Protein AF-A0A1H6WKJ6-F1 (afdb_monomer_lite)

pLDDT: mean 78.88, std 17.73, range [48.81, 97.94]

Foldseek 3Di:
DDDDDDDDDDDADPVNVCVPDDPVVVVVVVVVCPDPVNVVVVVVVVPDPDPDDDDPDPPPPPPPD

Radius of gyration: 18.14 Å; chains: 1; bounding box: 50×36×38 Å

Secondary structure (DSSP, 8-state):
-------------HHHHHHHS-HHHHHHHHHHHHSHHHHHHHHHHHS---S-PPPP-TTTT----

Seq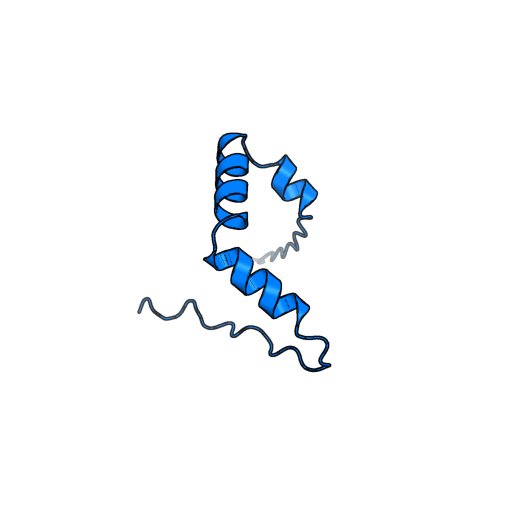uence (65 aa):
MPRIEKVYSLEVGVEQFLNACSPLELKEIELLILSPRFQHRMKESEEYSGPNRPEFPSDRFDLLA

Organism: NCBI:txid1297121

Structure (mmCIF, N/CA/C/O backbone):
data_AF-A0A1H6WKJ6-F1
#
_entry.id   AF-A0A1H6WKJ6-F1
#
loop_
_atom_site.group_PDB
_atom_site.id
_atom_site.type_symbol
_atom_site.label_atom_id
_atom_site.label_alt_id
_atom_site.label_comp_id
_atom_site.label_asym_id
_atom_site.label_entity_id
_atom_site.label_seq_id
_atom_site.pdbx_PDB_ins_code
_atom_site.Cartn_x
_atom_site.Cartn_y
_atom_site.Cartn_z
_atom_site.occupancy
_atom_site.B_iso_or_equiv
_atom_site.auth_seq_id
_atom_site.auth_comp_id
_atom_site.auth_asym_id
_atom_site.auth_atom_id
_atom_site.pdbx_PDB_model_num
ATOM 1 N N . MET A 1 1 ? -38.011 -23.387 5.505 1.00 68.31 1 MET A N 1
ATOM 2 C CA . MET A 1 1 ? -37.498 -22.093 6.006 1.00 68.31 1 MET A CA 1
ATOM 3 C C . MET A 1 1 ? -37.115 -21.237 4.814 1.00 68.31 1 MET A C 1
ATOM 5 O O . MET A 1 1 ? -36.401 -21.755 3.960 1.00 68.31 1 MET A O 1
ATOM 9 N N . PRO A 1 2 ? -37.598 -19.992 4.715 1.00 79.44 2 PRO A N 1
ATOM 10 C CA . PRO A 1 2 ? -37.159 -19.088 3.659 1.00 79.44 2 PRO A CA 1
ATOM 11 C C . PRO A 1 2 ? -35.673 -18.748 3.847 1.00 79.44 2 PRO A C 1
ATOM 13 O O . PRO A 1 2 ? -35.221 -18.543 4.973 1.00 79.44 2 PRO A O 1
ATOM 16 N N . ARG A 1 3 ? -34.914 -18.732 2.750 1.00 79.25 3 ARG A N 1
ATOM 17 C CA . ARG A 1 3 ? -33.502 -18.330 2.715 1.00 79.25 3 ARG A CA 1
ATOM 18 C C . ARG A 1 3 ? -33.425 -16.900 2.191 1.00 79.25 3 ARG A C 1
ATOM 20 O O . ARG A 1 3 ? -34.079 -16.583 1.205 1.00 79.25 3 ARG A O 1
ATOM 27 N N . ILE A 1 4 ? -32.666 -16.049 2.876 1.00 84.06 4 ILE A N 1
ATOM 28 C CA . ILE A 1 4 ? -32.413 -14.666 2.462 1.00 84.06 4 ILE A CA 1
ATOM 29 C C . ILE A 1 4 ? -30.961 -14.604 2.004 1.00 84.06 4 ILE A C 1
ATOM 31 O O . ILE A 1 4 ? -30.059 -14.852 2.802 1.00 84.06 4 ILE A O 1
ATOM 35 N N . GLU A 1 5 ? -30.744 -14.271 0.737 1.00 82.94 5 GLU A N 1
ATOM 36 C CA . GLU A 1 5 ? -29.414 -14.076 0.163 1.00 82.94 5 GLU A CA 1
ATOM 37 C C . GLU A 1 5 ? -29.120 -12.574 0.078 1.00 82.94 5 GLU A C 1
ATOM 39 O O . GLU A 1 5 ? -29.932 -11.799 -0.426 1.00 82.94 5 GLU A O 1
ATOM 44 N N . LYS A 1 6 ? -27.973 -12.150 0.621 1.00 85.19 6 LYS A N 1
ATOM 45 C CA . LYS A 1 6 ? -27.489 -10.766 0.551 1.00 85.19 6 LYS A CA 1
ATOM 46 C C . LYS A 1 6 ? -26.138 -10.764 -0.146 1.00 85.19 6 LYS A C 1
ATOM 48 O O . LYS A 1 6 ? -25.190 -11.354 0.362 1.00 85.19 6 LYS A O 1
ATOM 53 N N . VAL A 1 7 ? -26.064 -10.092 -1.288 1.00 86.50 7 VAL A N 1
ATOM 54 C CA . VAL A 1 7 ? -24.822 -9.886 -2.035 1.00 86.50 7 VAL A CA 1
ATOM 55 C C . VAL A 1 7 ? -24.424 -8.428 -1.872 1.00 86.50 7 VAL A C 1
ATOM 57 O O . VAL A 1 7 ? -25.237 -7.534 -2.101 1.00 86.50 7 VAL A O 1
ATOM 60 N N . TYR A 1 8 ? -23.186 -8.197 -1.449 1.00 88.56 8 TYR A N 1
ATOM 61 C CA . TYR A 1 8 ? -22.621 -6.862 -1.295 1.00 88.56 8 TYR A CA 1
ATOM 62 C C . TYR A 1 8 ? -21.520 -6.660 -2.331 1.00 88.56 8 TYR A C 1
ATOM 64 O O . TYR A 1 8 ? -20.702 -7.554 -2.540 1.00 88.56 8 TYR A O 1
ATOM 72 N N . SER A 1 9 ? -21.498 -5.479 -2.949 1.00 85.06 9 SER A N 1
ATOM 73 C CA . SER A 1 9 ? -20.360 -4.997 -3.729 1.00 85.06 9 SER A CA 1
ATOM 74 C C . SER A 1 9 ? -19.636 -3.945 -2.899 1.00 85.06 9 SER A C 1
ATOM 76 O O . SER A 1 9 ? -20.271 -3.007 -2.415 1.00 85.06 9 SER A O 1
ATOM 78 N N . LEU A 1 10 ? -18.334 -4.129 -2.694 1.00 83.56 10 LEU A N 1
ATOM 79 C CA . LEU A 1 10 ? -17.481 -3.171 -2.003 1.00 83.56 10 LEU A CA 1
ATOM 80 C C . LEU A 1 10 ? -16.456 -2.639 -2.999 1.00 83.56 10 LEU A C 1
ATOM 82 O O . LEU A 1 10 ? -15.605 -3.385 -3.479 1.00 83.56 10 LEU A O 1
ATOM 86 N N . GLU A 1 11 ? -16.527 -1.342 -3.268 1.00 87.69 11 GLU A N 1
ATOM 87 C CA . GLU A 1 11 ? -15.524 -0.624 -4.044 1.00 87.69 11 GLU A CA 1
ATOM 88 C C . GLU A 1 11 ? -14.641 0.161 -3.078 1.00 87.69 11 GLU A C 1
ATOM 90 O O . GLU A 1 11 ? -15.123 1.035 -2.357 1.00 87.69 11 GLU A O 1
ATOM 95 N N . VAL A 1 12 ? -13.350 -0.167 -3.039 1.00 89.75 12 VAL A N 1
ATOM 96 C CA . VAL A 1 12 ? -12.368 0.551 -2.222 1.00 89.75 12 VAL A CA 1
ATOM 97 C C . VAL A 1 12 ? -11.445 1.333 -3.143 1.00 89.75 12 VAL A C 1
ATOM 99 O O . VAL A 1 12 ? -10.718 0.755 -3.951 1.00 89.75 12 VAL A O 1
ATOM 102 N N . GLY A 1 13 ? -11.468 2.659 -3.012 1.00 94.00 13 GLY A N 1
ATOM 103 C CA . GLY A 1 13 ? -10.511 3.527 -3.694 1.00 94.00 13 GLY A CA 1
ATOM 104 C C . GLY A 1 13 ? -9.109 3.390 -3.098 1.00 94.00 13 GLY A C 1
ATOM 105 O O . GLY A 1 13 ? -8.962 3.139 -1.903 1.00 94.00 13 GLY A O 1
ATOM 106 N N . VAL A 1 14 ? -8.071 3.616 -3.906 1.00 92.19 14 VAL A N 1
ATOM 107 C CA . VAL A 1 14 ? -6.669 3.525 -3.449 1.00 92.19 14 VAL A CA 1
ATOM 108 C C . VAL A 1 14 ? -6.4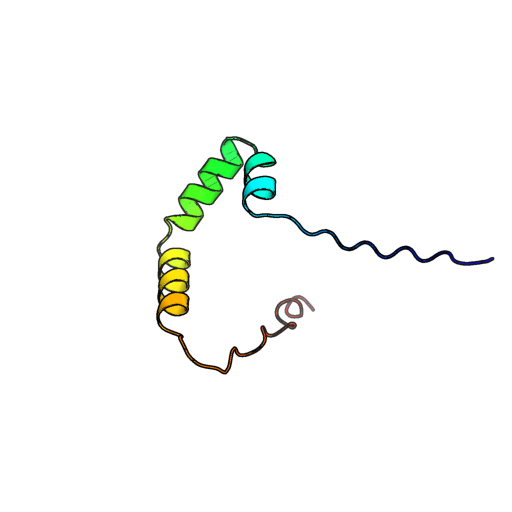12 4.455 -2.260 1.00 92.19 14 VAL A C 1
ATOM 110 O O . VAL A 1 14 ? -5.821 4.040 -1.271 1.00 92.19 14 VAL A O 1
ATOM 113 N N . GLU A 1 15 ? -6.927 5.685 -2.304 1.00 92.94 15 GLU A N 1
ATOM 114 C CA . GLU A 1 15 ? -6.801 6.638 -1.194 1.00 92.94 15 GLU A CA 1
ATOM 115 C C . GLU A 1 15 ? -7.512 6.154 0.074 1.00 92.94 15 GLU A C 1
ATOM 117 O O . GLU A 1 15 ? -6.989 6.301 1.173 1.00 92.94 15 GLU A O 1
ATOM 122 N N . GLN A 1 16 ? -8.687 5.532 -0.062 1.00 93.06 16 GLN A N 1
ATOM 123 C CA . GLN A 1 16 ? -9.427 4.986 1.078 1.00 93.06 16 GLN A CA 1
ATOM 124 C C . GLN A 1 16 ? -8.698 3.794 1.699 1.00 93.06 16 GLN A C 1
ATOM 126 O O . GLN A 1 16 ? -8.656 3.679 2.920 1.00 93.06 16 GLN A O 1
ATOM 131 N N . PHE A 1 17 ? -8.087 2.947 0.868 1.00 94.75 17 PHE A N 1
ATOM 132 C CA . PHE A 1 17 ? -7.225 1.863 1.326 1.00 94.75 17 PHE A CA 1
ATOM 133 C C . PHE A 1 17 ? -6.024 2.408 2.107 1.00 94.75 17 PHE A C 1
ATOM 135 O O . PHE A 1 17 ? -5.818 2.014 3.250 1.00 94.75 17 PHE A O 1
ATOM 142 N N . LEU A 1 18 ? -5.292 3.375 1.543 1.00 95.12 18 LEU A N 1
ATOM 143 C CA . LEU A 1 18 ? -4.131 3.980 2.203 1.00 95.12 18 LEU A CA 1
ATOM 144 C C . LEU A 1 18 ? -4.509 4.693 3.509 1.00 95.12 18 LEU A C 1
ATOM 146 O O . LEU A 1 18 ? -3.780 4.591 4.490 1.00 95.12 18 LEU A O 1
ATOM 150 N N . ASN A 1 19 ? -5.665 5.358 3.556 1.00 95.56 19 ASN A N 1
ATOM 151 C CA . ASN A 1 19 ? -6.170 6.001 4.772 1.00 95.56 19 ASN A CA 1
ATOM 152 C C . ASN A 1 19 ? -6.567 4.999 5.868 1.00 95.56 19 ASN A C 1
ATOM 154 O O . ASN A 1 19 ? -6.585 5.362 7.043 1.00 95.56 19 ASN A O 1
ATOM 158 N N . ALA A 1 20 ? -6.910 3.764 5.499 1.00 95.50 20 ALA A N 1
ATOM 159 C CA . ALA A 1 20 ? -7.242 2.704 6.445 1.00 95.50 20 ALA A CA 1
ATOM 160 C C . ALA A 1 20 ? -6.002 1.956 6.968 1.00 95.50 20 ALA A C 1
ATOM 162 O O . ALA A 1 20 ? -6.102 1.258 7.978 1.00 95.50 20 ALA A O 1
ATOM 163 N N . CYS A 1 21 ? -4.848 2.094 6.311 1.00 96.38 21 CYS A N 1
ATOM 164 C CA . CYS A 1 21 ? -3.609 1.447 6.724 1.00 96.38 21 CYS A CA 1
ATOM 165 C C . CYS A 1 21 ? -3.010 2.092 7.980 1.00 96.38 21 CYS A C 1
ATOM 167 O O . CYS A 1 21 ? -2.981 3.313 8.154 1.00 96.38 21 CYS A O 1
ATOM 169 N N . SER A 1 22 ? -2.439 1.256 8.840 1.00 97.94 22 SER A N 1
ATOM 170 C CA . SER A 1 22 ? -1.590 1.699 9.940 1.00 97.94 22 SER A CA 1
ATOM 171 C C . SER A 1 22 ? -0.256 2.273 9.428 1.00 97.94 22 SER A C 1
ATOM 173 O O . SER A 1 22 ? 0.189 1.949 8.323 1.00 97.94 22 SER A O 1
ATOM 175 N N . PRO A 1 23 ? 0.463 3.076 10.238 1.00 97.56 23 PRO A N 1
ATOM 176 C CA . PRO A 1 23 ? 1.756 3.635 9.832 1.00 97.56 23 PRO A CA 1
ATOM 177 C C . PRO A 1 23 ? 2.812 2.589 9.436 1.00 97.56 23 PRO A C 1
ATOM 179 O O . PRO A 1 23 ? 3.673 2.868 8.604 1.00 97.56 23 PRO A O 1
ATOM 182 N N . LEU A 1 24 ? 2.768 1.388 10.027 1.00 97.75 24 LEU A N 1
ATOM 183 C CA . LEU A 1 24 ? 3.687 0.297 9.684 1.00 97.75 24 LEU A CA 1
ATOM 184 C C . LEU A 1 24 ? 3.343 -0.328 8.329 1.00 97.75 24 LEU A C 1
ATOM 186 O O . LEU A 1 24 ? 4.244 -0.545 7.523 1.00 97.75 24 LEU A O 1
ATOM 190 N N . GLU A 1 25 ? 2.058 -0.555 8.061 1.00 96.62 25 GLU A N 1
ATOM 191 C CA . GLU A 1 25 ? 1.588 -1.081 6.775 1.00 96.62 25 GLU A CA 1
ATOM 192 C C . GLU A 1 25 ? 1.903 -0.112 5.635 1.00 96.62 25 GLU A C 1
ATOM 194 O O . GLU A 1 25 ? 2.363 -0.536 4.579 1.00 96.62 25 GLU A O 1
ATOM 199 N N . LEU A 1 26 ? 1.759 1.198 5.860 1.00 97.19 26 LEU A N 1
ATOM 200 C CA . LEU A 1 26 ? 2.155 2.211 4.877 1.00 97.19 26 LEU A CA 1
ATOM 201 C C . LEU A 1 26 ? 3.643 2.117 4.517 1.00 97.19 26 LEU A C 1
ATOM 203 O O . LEU A 1 26 ? 4.003 2.212 3.345 1.00 97.19 26 LEU A O 1
ATOM 207 N N . LYS A 1 27 ? 4.505 1.872 5.508 1.00 97.44 27 LYS A N 1
ATOM 208 C CA . LYS A 1 27 ? 5.947 1.702 5.289 1.00 97.44 27 LYS A CA 1
ATOM 209 C C . LYS A 1 27 ? 6.274 0.412 4.536 1.00 97.44 27 LYS A C 1
ATOM 211 O O . LYS A 1 27 ? 7.191 0.386 3.719 1.00 97.44 27 LYS A O 1
ATOM 216 N N . GLU A 1 28 ? 5.538 -0.662 4.793 1.00 96.56 28 GLU A N 1
ATOM 217 C CA . GLU A 1 28 ? 5.680 -1.910 4.042 1.00 96.56 28 GLU A CA 1
ATOM 218 C C . GLU A 1 28 ? 5.230 -1.744 2.588 1.00 96.56 28 GLU A C 1
ATOM 220 O O . GLU A 1 28 ? 5.941 -2.159 1.674 1.00 96.56 28 GLU A O 1
ATOM 225 N N . ILE A 1 29 ? 4.102 -1.069 2.361 1.00 95.00 29 ILE A N 1
ATOM 226 C CA . ILE A 1 29 ? 3.609 -0.737 1.021 1.00 95.00 29 ILE A CA 1
ATOM 227 C C . ILE A 1 29 ? 4.646 0.095 0.262 1.00 95.00 29 ILE A C 1
ATOM 229 O O . ILE A 1 29 ? 4.951 -0.220 -0.887 1.00 95.00 29 ILE A O 1
ATOM 233 N N . GLU A 1 30 ? 5.240 1.104 0.900 1.00 95.25 30 GLU A N 1
ATOM 234 C CA . GLU A 1 30 ? 6.324 1.896 0.314 1.00 95.25 30 GLU A CA 1
ATOM 235 C C . GLU A 1 30 ? 7.511 1.009 -0.097 1.00 95.25 30 GLU A C 1
ATOM 237 O O . GLU A 1 30 ? 7.960 1.060 -1.244 1.00 95.25 30 GLU A O 1
ATOM 242 N N . LEU A 1 31 ? 7.978 0.128 0.793 1.00 96.25 31 LEU A N 1
ATOM 243 C CA . LEU A 1 31 ? 9.061 -0.814 0.493 1.00 96.25 31 LEU A CA 1
ATOM 244 C C . LEU A 1 31 ? 8.716 -1.755 -0.668 1.00 96.25 31 LEU A C 1
ATOM 246 O O . LEU A 1 31 ? 9.566 -2.031 -1.519 1.00 96.25 31 LEU A O 1
ATOM 250 N N . LEU A 1 32 ? 7.477 -2.244 -0.725 1.00 93.56 32 LEU A N 1
ATOM 251 C CA . LEU A 1 32 ? 7.004 -3.115 -1.796 1.00 93.56 32 LEU A CA 1
ATOM 252 C C . LEU A 1 32 ? 6.960 -2.377 -3.134 1.00 93.56 32 LEU A C 1
ATOM 254 O O . LEU A 1 32 ? 7.472 -2.905 -4.124 1.00 93.56 32 LEU A O 1
ATOM 258 N N . ILE A 1 33 ? 6.421 -1.157 -3.163 1.00 92.88 33 ILE A N 1
ATOM 259 C CA . ILE A 1 33 ? 6.358 -0.312 -4.364 1.00 92.88 33 ILE A CA 1
ATOM 260 C C . ILE A 1 33 ? 7.763 -0.003 -4.877 1.00 92.88 33 ILE A C 1
ATOM 262 O O . ILE A 1 33 ? 8.000 -0.067 -6.082 1.00 92.88 33 ILE A O 1
ATOM 266 N N . LEU A 1 34 ? 8.712 0.286 -3.987 1.00 93.75 34 LEU A N 1
ATOM 267 C CA . LEU A 1 34 ? 10.104 0.556 -4.352 1.00 93.75 34 LEU A CA 1
ATOM 268 C C . LEU A 1 34 ? 10.874 -0.704 -4.771 1.00 93.75 34 LEU A C 1
ATOM 270 O O . LEU A 1 34 ? 11.936 -0.602 -5.388 1.00 93.75 34 LEU A O 1
ATOM 274 N N . SER A 1 35 ? 10.367 -1.898 -4.460 1.00 94.38 35 SER A N 1
ATOM 275 C CA . SER A 1 35 ? 11.064 -3.135 -4.794 1.00 94.38 35 SER A CA 1
ATOM 276 C C . SER A 1 35 ? 11.169 -3.335 -6.319 1.00 94.38 35 SER A C 1
ATOM 278 O O . SER A 1 35 ? 10.204 -3.088 -7.054 1.00 94.38 35 SER A O 1
ATOM 280 N N . PRO A 1 36 ? 12.295 -3.877 -6.828 1.00 92.31 36 PRO A N 1
ATOM 281 C CA . PRO A 1 36 ? 12.491 -4.085 -8.266 1.00 92.31 36 PRO A CA 1
ATOM 282 C C . PRO A 1 36 ? 11.403 -4.943 -8.923 1.00 92.31 36 PRO A C 1
ATOM 284 O O . PRO A 1 36 ? 11.102 -4.776 -10.101 1.00 92.31 36 PRO A O 1
ATOM 287 N N . ARG A 1 37 ? 10.794 -5.855 -8.152 1.00 90.75 37 ARG A N 1
ATOM 288 C CA . ARG A 1 37 ? 9.737 -6.759 -8.623 1.00 90.75 37 ARG A CA 1
ATOM 289 C C . ARG A 1 37 ? 8.500 -5.994 -9.086 1.00 90.75 37 ARG A C 1
ATOM 291 O O . ARG A 1 37 ? 7.963 -6.299 -10.146 1.00 90.75 37 ARG A O 1
ATOM 298 N N . PHE A 1 38 ? 8.049 -5.021 -8.297 1.00 89.19 38 PHE A N 1
ATOM 299 C CA . PHE A 1 38 ? 6.860 -4.237 -8.628 1.00 89.19 38 PHE A CA 1
ATOM 300 C C . PHE A 1 38 ? 7.185 -3.084 -9.576 1.00 89.19 38 PHE A C 1
ATOM 302 O O . PHE A 1 38 ? 6.402 -2.829 -10.484 1.00 89.19 38 PHE A O 1
ATOM 309 N N . GLN A 1 39 ? 8.375 -2.488 -9.467 1.00 90.81 39 GLN A N 1
ATOM 310 C CA . GLN A 1 39 ? 8.864 -1.491 -10.426 1.00 90.81 39 GLN A CA 1
ATOM 311 C C . GLN A 1 39 ? 8.941 -2.036 -11.860 1.00 90.81 39 GLN A C 1
ATOM 313 O O . GLN A 1 39 ? 8.550 -1.348 -12.798 1.00 90.81 39 GLN A O 1
ATOM 318 N N . HIS A 1 40 ? 9.407 -3.277 -12.051 1.00 89.81 40 HIS A N 1
ATOM 319 C CA . HIS A 1 40 ? 9.440 -3.900 -13.379 1.00 89.81 40 HIS A CA 1
ATOM 320 C C . HIS A 1 40 ? 8.023 -4.088 -13.938 1.00 89.81 40 HIS A C 1
ATOM 322 O O . HIS A 1 40 ? 7.737 -3.655 -15.049 1.00 89.81 40 HIS A O 1
ATOM 328 N N . ARG A 1 41 ? 7.103 -4.625 -13.129 1.00 85.75 41 ARG A N 1
ATOM 329 C CA 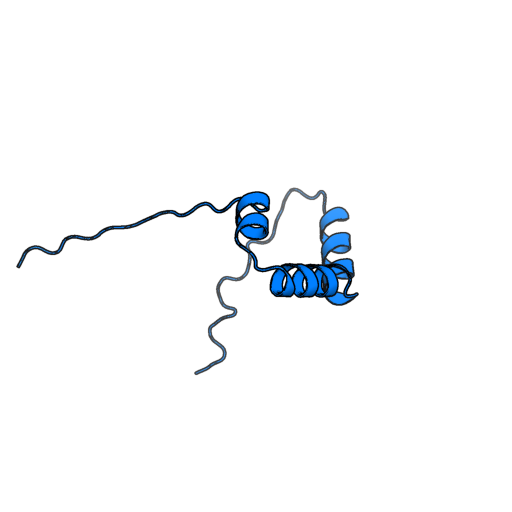. ARG A 1 41 ? 5.701 -4.812 -13.534 1.00 85.75 41 ARG A CA 1
ATOM 330 C C . ARG A 1 41 ? 4.978 -3.502 -13.856 1.00 85.75 41 ARG A C 1
ATOM 332 O O . ARG A 1 41 ? 4.130 -3.487 -14.741 1.00 85.75 41 ARG A O 1
ATOM 339 N N . MET A 1 42 ? 5.286 -2.417 -13.141 1.00 85.81 42 MET A N 1
ATOM 340 C CA . MET A 1 42 ? 4.723 -1.094 -13.437 1.00 85.81 42 MET A CA 1
ATOM 341 C C . MET A 1 42 ? 5.175 -0.603 -14.819 1.00 85.81 42 MET A C 1
ATOM 343 O O . MET A 1 42 ? 4.342 -0.152 -15.598 1.00 85.81 42 MET A O 1
ATOM 347 N N . LYS A 1 43 ? 6.448 -0.798 -15.179 1.00 86.19 43 LYS A N 1
ATOM 348 C CA . LYS A 1 43 ? 6.979 -0.422 -16.502 1.00 86.19 43 LYS A CA 1
ATOM 349 C C . LYS A 1 43 ? 6.393 -1.251 -17.646 1.00 86.19 43 LYS A C 1
ATOM 351 O O . LYS A 1 43 ? 6.010 -0.687 -18.664 1.00 86.19 43 LYS A O 1
ATOM 356 N N . GLU A 1 44 ? 6.237 -2.562 -17.457 1.00 79.12 44 GLU A N 1
ATOM 357 C CA . GLU A 1 44 ? 5.583 -3.439 -18.448 1.00 79.12 44 GLU A CA 1
ATOM 358 C C . GLU A 1 44 ? 4.150 -2.980 -18.769 1.00 79.12 44 GLU A C 1
ATOM 360 O O . GLU A 1 44 ? 3.684 -3.116 -19.899 1.00 79.12 44 GLU A O 1
ATOM 365 N N . SER A 1 45 ? 3.444 -2.415 -17.781 1.00 63.03 45 SER A N 1
ATOM 366 C CA . SER A 1 45 ? 2.082 -1.909 -17.973 1.00 63.03 45 SER A CA 1
ATOM 367 C C . SER A 1 45 ? 2.010 -0.576 -18.725 1.00 63.03 45 SER A C 1
ATOM 369 O O . SER A 1 45 ? 0.998 -0.306 -19.368 1.00 63.03 45 SER A O 1
ATOM 371 N N . GLU A 1 46 ? 3.072 0.232 -18.693 1.00 61.50 46 GLU A N 1
ATOM 372 C CA . GLU A 1 46 ? 3.159 1.499 -19.432 1.00 61.50 46 GLU A CA 1
ATOM 373 C C . GLU A 1 46 ?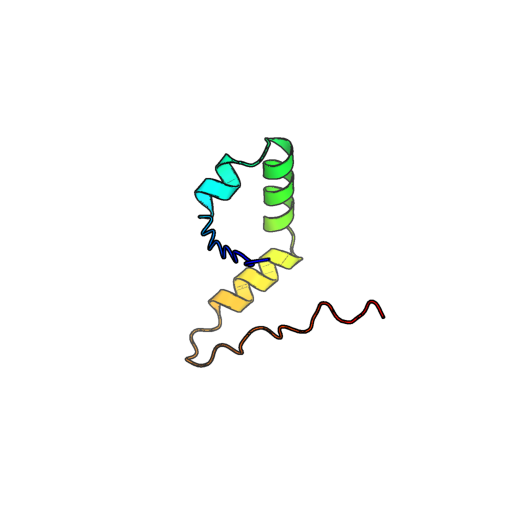 3.506 1.281 -20.914 1.00 61.50 46 GLU A C 1
ATOM 375 O O . GLU A 1 46 ? 3.097 2.063 -21.772 1.00 61.50 46 GLU A O 1
ATOM 380 N N . GLU A 1 47 ? 4.209 0.193 -21.238 1.00 58.41 47 GLU A N 1
ATOM 381 C CA . GLU A 1 47 ? 4.614 -0.131 -22.612 1.00 58.41 47 GLU A CA 1
ATOM 382 C C . GLU A 1 47 ? 3.481 -0.742 -23.465 1.00 58.41 47 GLU A C 1
ATOM 384 O O . GLU A 1 47 ? 3.589 -0.786 -24.693 1.00 58.41 47 GLU A O 1
ATOM 389 N N . TYR A 1 48 ? 2.357 -1.159 -22.865 1.00 53.28 48 TYR A N 1
ATOM 390 C CA . TYR A 1 48 ? 1.256 -1.815 -23.581 1.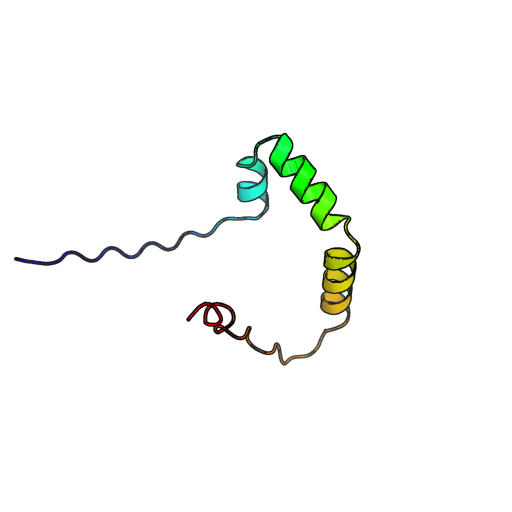00 53.28 48 TYR A CA 1
ATOM 391 C C . TYR A 1 48 ? 0.054 -0.885 -23.831 1.00 53.28 48 TYR A C 1
ATOM 393 O O . TYR A 1 48 ? -0.936 -0.893 -23.103 1.00 53.28 48 TYR A O 1
ATOM 401 N N . SER A 1 49 ? 0.100 -0.123 -24.928 1.00 53.06 49 SER A N 1
ATOM 402 C CA . SER A 1 49 ? -1.025 0.668 -25.472 1.00 53.06 49 SER A CA 1
ATOM 403 C C . SER A 1 49 ? -1.839 -0.092 -26.543 1.00 53.06 49 SER A C 1
ATOM 405 O O . SER A 1 49 ? -2.318 0.487 -27.517 1.00 53.06 49 SER A O 1
ATOM 407 N N . GLY A 1 50 ? -1.977 -1.415 -26.400 1.00 56.25 50 GLY A N 1
ATOM 408 C CA . GLY A 1 50 ? -2.677 -2.281 -27.360 1.00 56.25 50 GLY A CA 1
ATOM 409 C C . GLY A 1 50 ? -4.138 -2.589 -26.977 1.00 56.25 50 GLY A C 1
ATOM 410 O O . GLY A 1 50 ? -4.441 -2.711 -25.793 1.00 56.25 50 GLY A O 1
ATOM 411 N N . PRO A 1 51 ? -5.052 -2.795 -27.951 1.00 55.19 51 PRO A N 1
ATOM 412 C CA . PRO A 1 51 ? -6.495 -2.961 -27.714 1.00 55.19 51 PRO A CA 1
ATOM 413 C C . PRO A 1 51 ? -6.915 -4.311 -27.100 1.00 55.19 51 PRO A C 1
ATOM 4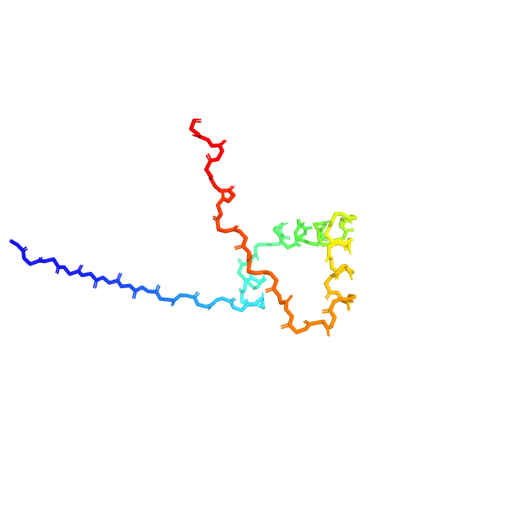15 O O . PRO A 1 51 ? -8.103 -4.534 -26.893 1.00 55.19 51 PRO A O 1
ATOM 418 N N . ASN A 1 52 ? -5.981 -5.220 -26.810 1.00 60.56 52 ASN A N 1
ATOM 419 C CA . ASN A 1 52 ? -6.281 -6.561 -26.307 1.00 60.56 52 ASN A CA 1
ATOM 420 C C . ASN A 1 52 ? -5.592 -6.785 -24.961 1.00 60.56 52 ASN A C 1
ATOM 422 O O . ASN A 1 52 ? -4.447 -7.229 -24.904 1.00 60.56 52 ASN A O 1
ATOM 426 N N . ARG A 1 53 ? -6.294 -6.477 -23.870 1.00 56.53 53 ARG A N 1
ATOM 427 C CA . ARG A 1 53 ? -5.893 -6.905 -22.528 1.00 56.53 53 ARG A CA 1
ATOM 428 C C . ARG A 1 53 ? -6.190 -8.407 -22.415 1.00 56.53 53 ARG A C 1
ATOM 430 O O . ARG A 1 53 ? -7.365 -8.757 -22.498 1.00 56.53 53 ARG A O 1
ATOM 437 N N . PRO A 1 54 ? -5.202 -9.302 -22.233 1.00 55.25 54 PRO A N 1
ATOM 438 C CA . PRO A 1 54 ? -5.517 -10.663 -21.830 1.00 55.25 54 PRO A CA 1
ATOM 439 C C . PRO A 1 54 ? -6.181 -10.597 -20.452 1.00 55.25 54 PRO A C 1
ATOM 441 O O . PRO A 1 54 ? -5.631 -10.018 -19.510 1.00 55.25 54 PRO A O 1
ATOM 444 N N . GLU A 1 55 ? -7.405 -11.114 -20.367 1.00 54.53 55 GLU A N 1
ATOM 445 C CA . GLU A 1 55 ? -8.127 -11.275 -19.110 1.00 54.53 55 GLU A CA 1
ATOM 446 C C . GLU A 1 55 ? -7.245 -12.064 -18.134 1.00 54.53 55 GLU A C 1
ATOM 448 O O . GLU A 1 55 ? -6.570 -13.024 -18.513 1.00 54.53 55 GLU A O 1
ATOM 453 N N . PHE A 1 56 ? -7.181 -11.602 -16.884 1.00 54.44 56 PHE A N 1
ATOM 454 C CA . PHE A 1 56 ? -6.420 -12.277 -15.838 1.00 54.44 56 PHE A CA 1
ATOM 455 C C . PHE A 1 56 ? -6.836 -13.754 -15.772 1.00 54.44 56 PHE A C 1
ATOM 457 O O . PHE A 1 56 ? -8.035 -14.016 -15.680 1.00 54.44 56 PHE A O 1
ATOM 464 N N . PRO A 1 57 ? -5.898 -14.720 -15.751 1.00 49.88 57 PRO A N 1
ATOM 465 C CA . PRO A 1 57 ? -6.254 -16.096 -15.451 1.00 49.88 57 PRO A CA 1
ATOM 466 C C . PRO A 1 57 ? -6.785 -16.146 -14.015 1.00 49.88 57 PRO A C 1
ATOM 468 O O . PRO A 1 57 ? -6.043 -15.883 -13.064 1.00 49.88 57 PRO A O 1
ATOM 471 N N . SER A 1 58 ? -8.071 -16.459 -13.868 1.00 56.75 58 SER A N 1
ATOM 472 C CA . SER A 1 58 ? -8.778 -16.641 -12.594 1.00 56.75 58 SER A CA 1
ATOM 473 C C . SER A 1 58 ? -8.209 -17.776 -11.735 1.00 56.75 58 SER A C 1
ATOM 475 O O . SER A 1 58 ? -8.486 -17.843 -10.541 1.00 56.75 58 SER A O 1
ATOM 477 N N . ASP A 1 59 ? -7.360 -18.628 -12.309 1.00 52.94 59 ASP A N 1
ATOM 478 C CA . ASP A 1 59 ? -7.141 -19.987 -11.802 1.00 52.94 59 ASP A CA 1
ATOM 479 C C . ASP A 1 59 ? -5.860 -20.139 -10.962 1.00 52.94 59 ASP A C 1
ATOM 481 O O . ASP A 1 59 ? -5.372 -21.241 -10.718 1.00 52.94 59 ASP A O 1
ATOM 485 N N . ARG A 1 60 ? -5.267 -19.039 -10.475 1.00 50.09 60 ARG A N 1
ATOM 486 C CA . ARG A 1 60 ? -4.017 -19.108 -9.687 1.00 50.09 60 ARG A CA 1
ATOM 487 C C . ARG A 1 60 ? -4.209 -19.495 -8.209 1.00 50.09 60 ARG A C 1
ATOM 489 O O . ARG A 1 60 ? -3.259 -19.369 -7.436 1.00 50.09 60 ARG A O 1
ATOM 496 N N . PHE A 1 61 ? -5.395 -19.963 -7.817 1.00 52.06 61 PHE A N 1
ATOM 497 C CA . PHE A 1 61 ? -5.679 -20.477 -6.468 1.00 52.06 61 PHE A CA 1
ATOM 498 C C . PHE A 1 61 ? -5.741 -22.013 -6.375 1.00 52.06 61 PHE A C 1
ATOM 500 O O . PHE A 1 61 ? -5.758 -22.534 -5.264 1.00 52.06 61 PHE A O 1
ATOM 507 N N . ASP A 1 62 ? -5.660 -22.746 -7.491 1.00 51.00 62 ASP A N 1
ATOM 508 C CA . ASP A 1 62 ? -5.895 -24.203 -7.498 1.00 51.00 62 ASP A CA 1
ATOM 509 C C . ASP A 1 62 ? -4.643 -25.077 -7.270 1.00 51.00 62 ASP A C 1
ATOM 511 O O . ASP A 1 62 ? -4.696 -26.294 -7.416 1.00 51.00 62 ASP A O 1
ATOM 515 N N . LEU A 1 63 ? -3.502 -24.506 -6.866 1.00 50.88 63 LEU A N 1
ATOM 516 C CA . LEU A 1 63 ? -2.265 -25.268 -6.596 1.00 50.88 63 LEU A CA 1
ATOM 517 C C . LEU A 1 63 ? -2.051 -25.616 -5.110 1.00 50.88 63 LEU A C 1
ATOM 519 O O . LEU A 1 63 ? -0.917 -25.660 -4.634 1.00 50.88 63 LEU A O 1
ATOM 523 N N . LEU A 1 64 ? -3.137 -25.875 -4.376 1.00 51.34 64 LEU A N 1
ATOM 524 C CA . LEU A 1 64 ? -3.105 -26.430 -3.012 1.00 51.34 64 LEU A CA 1
ATOM 525 C C . LEU A 1 64 ? -4.084 -27.607 -2.823 1.00 51.34 64 LEU A C 1
ATOM 527 O O . LEU A 1 64 ? -4.700 -27.735 -1.765 1.00 51.34 64 LEU A O 1
ATOM 531 N N . ALA A 1 65 ? -4.201 -28.477 -3.829 1.00 48.81 65 ALA A N 1
ATOM 532 C CA . ALA A 1 65 ? -4.838 -29.790 -3.700 1.00 48.81 65 ALA A CA 1
ATOM 533 C C . ALA A 1 65 ? -3.833 -30.913 -3.983 1.00 48.81 65 ALA A C 1
ATOM 535 O O . ALA A 1 65 ? -3.098 -30.801 -4.991 1.00 48.81 65 ALA A O 1
#